Protein AF-A0A4Y2TJ39-F1 (afdb_monomer_lite)

Secondary structure (DSSP, 8-state):
--GGGSS-S--PPPPP--HHHHHHHHHTT---SS-SS--PPP-----HHHHHHHEEEEEEE-TTS-EEEEE--GGGTS--

Sequence (80 aa):
MSVLDQPKICTTLPRVRDKHLLAELENHGIVLTDIGAETSPIRLLLGADVLGRILSGRIEVLKSGISAIETSPWLEYFGK

Organism: Araneus ventricosus (NCBI:txid182803)

Radius of gyration: 15.28 Å; chains: 1; bounding box: 34×32×36 Å

Foldseek 3Di:
DDCVVDPDNDDQDDADDDPVVQVQCVVVVHHDPPDDDDGDDDPDDDDPVCVVVFFPPDWDQTPVRDIDTHGHDCCVVDPD

pLDDT: mean 79.99, std 9.96, range [44.06, 92.19]

Structure (mmCIF, N/CA/C/O backbone):
data_AF-A0A4Y2TJ39-F1
#
_entry.id   AF-A0A4Y2TJ39-F1
#
loop_
_atom_site.group_PDB
_atom_site.id
_atom_site.type_symbol
_atom_site.label_atom_id
_atom_site.label_alt_id
_atom_site.label_comp_id
_atom_site.label_asym_id
_atom_site.label_entity_id
_atom_site.label_seq_id
_atom_site.pdbx_PDB_ins_code
_atom_site.Cartn_x
_atom_site.Cartn_y
_atom_site.Cartn_z
_atom_site.occupancy
_atom_site.B_iso_or_equiv
_atom_site.auth_seq_id
_atom_site.auth_comp_id
_atom_site.auth_asym_id
_atom_site.auth_atom_id
_atom_site.pdbx_PDB_model_num
ATOM 1 N N . MET A 1 1 ? 7.531 -17.107 -23.213 1.00 57.16 1 MET A N 1
ATOM 2 C CA . MET A 1 1 ? 8.152 -16.092 -22.341 1.00 57.16 1 MET A CA 1
ATOM 3 C C . MET A 1 1 ? 7.212 -15.831 -21.184 1.00 57.16 1 MET A C 1
ATOM 5 O O . MET A 1 1 ? 6.066 -15.463 -21.414 1.00 57.16 1 MET A O 1
ATOM 9 N N . SER A 1 2 ? 7.677 -16.124 -19.976 1.00 79.25 2 SER A N 1
ATOM 10 C CA . SER A 1 2 ? 7.031 -15.801 -18.706 1.00 79.25 2 SER A CA 1
ATOM 11 C C . SER A 1 2 ? 7.091 -14.291 -18.451 1.00 79.25 2 SER A C 1
ATOM 13 O O . SER A 1 2 ? 7.981 -13.607 -18.952 1.00 79.25 2 SER A O 1
ATOM 15 N N . VAL A 1 3 ? 6.171 -13.755 -17.643 1.00 69.38 3 VAL A N 1
ATOM 16 C CA . VAL A 1 3 ? 6.242 -12.365 -17.146 1.00 69.38 3 VAL A CA 1
ATOM 17 C C . VAL A 1 3 ? 7.562 -12.117 -16.408 1.00 69.38 3 VAL A C 1
ATOM 19 O O . VAL A 1 3 ? 8.115 -11.028 -16.501 1.00 69.38 3 VAL A O 1
ATOM 22 N N . LEU A 1 4 ? 8.108 -13.146 -15.754 1.00 71.44 4 LEU A N 1
ATOM 23 C CA . LEU A 1 4 ? 9.394 -13.076 -15.057 1.00 71.44 4 LEU A CA 1
ATOM 24 C C . LEU A 1 4 ? 10.599 -12.946 -16.003 1.00 71.44 4 LEU A C 1
ATOM 26 O O . LEU A 1 4 ? 11.659 -12.517 -15.563 1.00 71.44 4 LEU A O 1
ATOM 30 N N . ASP A 1 5 ? 10.438 -13.260 -17.293 1.00 80.50 5 ASP A N 1
ATOM 31 C CA . ASP A 1 5 ? 11.505 -13.128 -18.294 1.00 80.50 5 ASP A CA 1
ATOM 32 C C . ASP A 1 5 ? 11.627 -11.682 -18.818 1.00 80.50 5 ASP A C 1
ATOM 34 O O . ASP A 1 5 ? 12.483 -11.386 -19.654 1.00 80.50 5 ASP A O 1
ATOM 38 N N . GLN A 1 6 ? 10.749 -10.771 -18.375 1.00 81.56 6 GLN A N 1
ATOM 39 C CA . GLN A 1 6 ? 10.749 -9.381 -18.818 1.00 81.56 6 GLN A CA 1
ATOM 40 C C . GLN A 1 6 ? 11.690 -8.534 -17.950 1.00 81.56 6 GLN A C 1
ATOM 42 O O . GLN A 1 6 ? 11.541 -8.509 -16.728 1.00 81.56 6 GLN A O 1
ATOM 47 N N . PRO A 1 7 ? 12.590 -7.735 -18.554 1.00 75.06 7 PRO A N 1
ATOM 48 C CA . PRO A 1 7 ? 13.486 -6.848 -17.806 1.00 75.06 7 PRO A CA 1
ATOM 49 C C . PRO A 1 7 ? 12.735 -5.740 -17.048 1.00 75.06 7 PRO A C 1
ATOM 51 O O . PRO A 1 7 ? 13.291 -5.111 -16.151 1.00 75.06 7 PRO A O 1
ATOM 54 N N . LYS A 1 8 ? 11.470 -5.487 -17.404 1.00 77.56 8 LYS A N 1
ATOM 55 C CA . LYS A 1 8 ? 10.583 -4.545 -16.727 1.00 77.56 8 LYS A CA 1
ATOM 56 C C . LYS A 1 8 ? 9.185 -5.143 -16.624 1.00 77.56 8 LYS A C 1
ATOM 58 O O . LYS A 1 8 ? 8.467 -5.212 -17.612 1.00 77.56 8 LYS A O 1
ATOM 63 N N . ILE A 1 9 ? 8.805 -5.518 -15.410 1.00 78.19 9 ILE A N 1
ATOM 64 C CA . ILE A 1 9 ? 7.498 -6.117 -15.097 1.00 78.19 9 ILE A CA 1
ATOM 65 C C . ILE A 1 9 ? 6.433 -5.093 -14.687 1.00 78.19 9 ILE A C 1
ATOM 67 O O . ILE A 1 9 ? 5.246 -5.403 -14.709 1.00 78.19 9 ILE A O 1
ATOM 71 N N . CYS A 1 10 ? 6.827 -3.861 -14.347 1.00 74.38 10 CYS A N 1
ATOM 72 C CA . CYS A 1 10 ? 5.901 -2.768 -14.040 1.00 74.38 10 CYS A CA 1
ATOM 73 C C . CYS A 1 10 ? 6.362 -1.448 -14.666 1.00 74.38 10 CYS A C 1
ATOM 75 O O . CYS A 1 10 ? 7.555 -1.140 -14.714 1.00 74.38 10 CYS A O 1
ATOM 77 N N . THR A 1 11 ? 5.405 -0.644 -15.130 1.00 74.94 11 THR A N 1
ATOM 78 C CA . THR A 1 11 ? 5.611 0.770 -15.471 1.00 74.94 11 THR A CA 1
ATOM 79 C C . THR A 1 11 ? 5.613 1.628 -14.203 1.00 74.94 11 THR A C 1
ATOM 81 O O . THR A 1 11 ? 5.520 1.112 -13.090 1.00 74.94 11 THR A O 1
ATOM 84 N N . THR A 1 12 ? 5.789 2.942 -14.347 1.00 74.31 12 THR A N 1
ATOM 85 C CA . THR A 1 12 ? 5.725 3.867 -13.211 1.00 74.31 12 THR A CA 1
ATOM 86 C C . THR A 1 12 ? 4.373 3.736 -12.514 1.00 74.31 12 THR A C 1
ATOM 88 O O . THR A 1 12 ? 3.335 3.953 -13.139 1.00 74.31 12 THR A O 1
ATOM 91 N N . LEU A 1 13 ? 4.386 3.384 -11.228 1.00 76.38 13 LEU A N 1
ATOM 92 C CA . LEU A 1 13 ? 3.167 3.288 -10.437 1.00 76.38 13 LEU A CA 1
ATOM 93 C C . LEU A 1 13 ? 2.686 4.691 -10.039 1.00 76.38 13 LEU A C 1
ATOM 95 O O . LEU A 1 13 ? 3.504 5.529 -9.640 1.00 76.38 13 LEU A O 1
ATOM 99 N N . PRO A 1 14 ? 1.375 4.974 -10.136 1.00 76.81 14 PRO A N 1
ATOM 100 C CA . PRO A 1 14 ? 0.826 6.217 -9.625 1.00 76.81 14 PRO A CA 1
ATOM 101 C C . PRO A 1 14 ? 1.003 6.264 -8.104 1.00 76.81 14 PRO A C 1
ATOM 103 O O . PRO A 1 14 ? 0.678 5.316 -7.395 1.00 76.81 14 PRO A O 1
ATOM 106 N N . ARG A 1 15 ? 1.527 7.384 -7.606 1.00 78.38 15 ARG A N 1
ATOM 107 C CA . ARG A 1 15 ? 1.717 7.620 -6.170 1.00 78.38 15 ARG A CA 1
ATOM 108 C C . ARG A 1 15 ? 0.418 8.093 -5.532 1.00 78.38 15 ARG A C 1
ATOM 110 O O . ARG A 1 15 ? -0.380 8.774 -6.182 1.00 78.38 15 ARG A O 1
ATOM 117 N N . VAL A 1 16 ? 0.244 7.796 -4.247 1.00 82.25 16 VAL A N 1
ATOM 118 C CA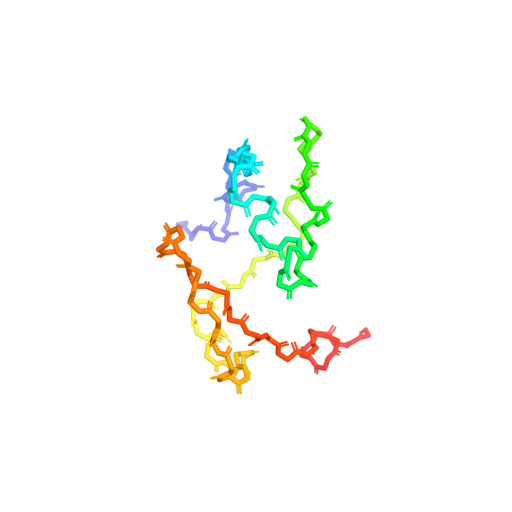 . VAL A 1 16 ? -0.873 8.325 -3.457 1.00 82.25 16 VAL A CA 1
ATOM 119 C C . VAL A 1 16 ? -0.716 9.842 -3.338 1.00 82.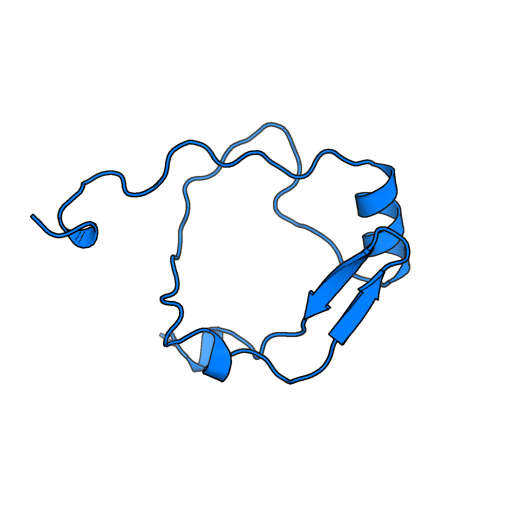25 16 VAL A C 1
ATOM 121 O O . VAL A 1 16 ? 0.307 10.342 -2.874 1.00 82.25 16 VAL A O 1
ATOM 124 N N . ARG A 1 17 ? -1.720 10.586 -3.810 1.00 82.69 17 ARG A N 1
ATOM 125 C CA . ARG A 1 17 ? -1.741 12.063 -3.801 1.00 82.69 17 ARG A CA 1
ATOM 126 C C . ARG A 1 17 ? -2.946 12.648 -3.071 1.00 82.69 17 ARG A C 1
ATOM 128 O O . ARG A 1 17 ? -3.042 13.866 -2.939 1.00 82.69 17 ARG A O 1
ATOM 135 N N . ASP A 1 18 ? -3.871 11.798 -2.637 1.00 87.38 18 ASP A N 1
ATOM 136 C CA . ASP A 1 18 ? -5.074 12.229 -1.942 1.00 87.38 18 ASP A CA 1
ATOM 137 C C . ASP A 1 18 ? -4.710 12.724 -0.538 1.00 87.38 18 ASP A C 1
ATOM 139 O O . ASP A 1 18 ? -4.340 11.952 0.344 1.00 87.38 18 ASP A O 1
ATOM 143 N N . LYS A 1 19 ? -4.804 14.039 -0.342 1.00 87.81 19 LYS A N 1
ATOM 144 C CA . LYS A 1 19 ? -4.460 14.688 0.925 1.00 87.81 19 LYS A CA 1
ATOM 145 C C . LYS A 1 19 ? -5.410 14.308 2.059 1.00 87.81 19 LYS A C 1
ATOM 147 O O . LYS A 1 19 ? -4.976 14.288 3.206 1.00 87.81 19 LYS A O 1
ATOM 152 N N . HIS A 1 20 ? -6.678 14.022 1.759 1.00 90.06 20 HIS A N 1
ATOM 153 C CA . HIS A 1 20 ? -7.645 13.609 2.773 1.00 90.06 20 HIS A CA 1
ATOM 154 C C . HIS A 1 20 ? -7.333 12.201 3.265 1.00 90.06 20 HIS A C 1
ATOM 156 O O . HIS A 1 20 ? -7.321 11.974 4.471 1.00 90.06 20 HIS A O 1
ATOM 162 N N . LEU A 1 21 ? -6.999 11.295 2.345 1.00 88.06 21 LEU A N 1
ATOM 163 C CA . LEU A 1 21 ? -6.542 9.952 2.691 1.00 88.06 21 LEU A CA 1
ATOM 164 C C . LEU A 1 21 ? -5.248 9.986 3.511 1.00 88.06 21 LEU A C 1
ATOM 166 O O . LEU A 1 21 ? -5.145 9.291 4.515 1.00 88.06 21 LEU A O 1
ATOM 170 N N . LEU A 1 22 ? -4.268 10.800 3.107 1.00 88.38 22 LEU A N 1
ATOM 171 C CA . LEU A 1 22 ? -3.004 10.930 3.840 1.00 88.38 22 LEU A CA 1
ATOM 172 C C . LEU A 1 22 ? -3.227 11.435 5.272 1.00 88.38 22 LEU A C 1
ATOM 174 O O . LEU A 1 22 ? -2.703 10.842 6.208 1.00 88.38 22 LEU A O 1
ATOM 178 N N . ALA A 1 23 ? -4.060 12.464 5.451 1.00 89.88 23 ALA A N 1
ATOM 179 C CA . ALA A 1 23 ? -4.404 12.972 6.778 1.00 89.88 23 ALA A CA 1
ATOM 180 C C . ALA A 1 23 ? -5.184 11.944 7.617 1.00 89.88 23 ALA A C 1
ATOM 182 O O . ALA A 1 23 ? -5.003 11.851 8.829 1.00 89.88 23 ALA A O 1
ATOM 183 N N . GLU A 1 24 ? -6.062 11.160 6.986 1.00 92.19 24 GLU A N 1
ATOM 184 C CA . GLU A 1 24 ? -6.770 10.076 7.661 1.00 92.19 24 GLU A CA 1
ATOM 185 C C . GLU A 1 24 ? -5.802 8.987 8.136 1.00 92.19 24 GLU A C 1
ATOM 187 O O . GLU A 1 24 ? -5.873 8.590 9.296 1.00 92.19 24 GLU A O 1
ATOM 192 N N . LEU A 1 25 ? -4.875 8.545 7.284 1.00 88.69 25 LEU A N 1
ATOM 193 C CA . LEU A 1 25 ? -3.846 7.565 7.639 1.00 88.69 25 LEU A CA 1
ATOM 194 C C . LEU A 1 25 ? -2.984 8.057 8.809 1.00 88.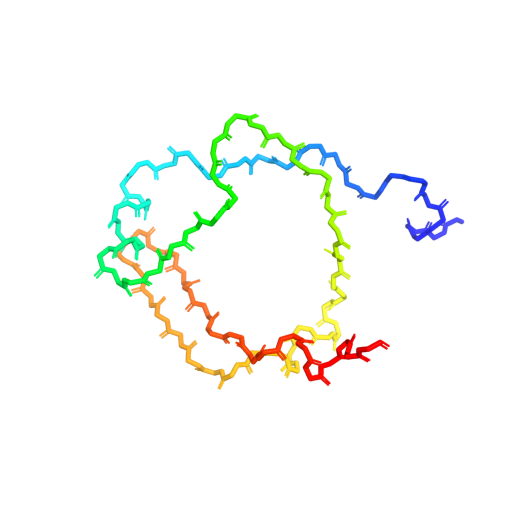69 25 LEU A C 1
ATOM 196 O O . LEU A 1 25 ? -2.823 7.335 9.793 1.00 88.69 25 LEU A O 1
ATOM 200 N N . GLU A 1 26 ? -2.510 9.304 8.751 1.00 89.56 26 GLU A N 1
ATOM 201 C CA . GLU A 1 26 ? -1.714 9.915 9.822 1.00 89.56 26 GLU A CA 1
ATOM 202 C C . GLU A 1 26 ? -2.475 9.961 11.157 1.00 89.56 26 GLU A C 1
ATOM 204 O O . GLU A 1 26 ? -1.904 9.630 12.197 1.00 89.56 26 GLU A O 1
ATOM 209 N N . ASN A 1 27 ? -3.776 10.278 11.141 1.00 91.31 27 ASN A N 1
ATOM 210 C CA . ASN A 1 27 ? -4.623 10.262 12.342 1.00 91.31 27 ASN A CA 1
ATOM 211 C C . ASN A 1 27 ? -4.763 8.866 12.972 1.00 91.31 27 ASN A C 1
ATOM 213 O O . ASN A 1 27 ? -4.999 8.767 14.175 1.00 91.31 27 ASN A O 1
ATOM 217 N N . HIS A 1 28 ? -4.609 7.799 12.184 1.00 87.50 28 HIS A N 1
ATOM 218 C CA . HIS A 1 28 ? -4.592 6.414 12.668 1.00 87.50 28 HIS A CA 1
ATOM 219 C C . HIS A 1 28 ? -3.167 5.922 12.987 1.00 87.50 28 HIS A C 1
ATOM 221 O O . HIS A 1 28 ? -2.960 4.738 13.244 1.00 87.50 28 HIS A O 1
ATOM 227 N N . GLY A 1 29 ? -2.167 6.813 12.980 1.00 87.81 29 GLY A N 1
ATOM 228 C CA . GLY A 1 29 ? -0.766 6.470 13.233 1.00 87.81 29 GLY A CA 1
ATOM 229 C C . GLY A 1 29 ? -0.084 5.736 12.074 1.00 87.81 29 GLY A C 1
ATOM 230 O O . GLY A 1 29 ? 0.986 5.158 12.264 1.00 87.81 29 GLY A O 1
ATOM 231 N N . ILE A 1 30 ? -0.679 5.747 10.878 1.00 86.44 30 ILE A N 1
ATOM 232 C CA . ILE A 1 30 ? -0.151 5.094 9.679 1.00 86.44 30 ILE A CA 1
ATOM 233 C C . ILE A 1 30 ? 0.563 6.143 8.825 1.00 86.44 30 ILE A C 1
ATOM 235 O O . ILE A 1 30 ? -0.060 7.037 8.261 1.00 86.44 30 ILE A O 1
ATOM 239 N N . VAL A 1 31 ? 1.884 6.018 8.694 1.00 84.25 31 VAL A N 1
ATOM 240 C CA . VAL A 1 31 ? 2.706 6.948 7.907 1.00 84.25 31 VAL A CA 1
ATOM 241 C C . VAL A 1 31 ? 3.189 6.267 6.634 1.00 84.25 31 VAL A C 1
ATOM 243 O O . VAL A 1 31 ? 3.880 5.247 6.679 1.00 84.25 31 VAL A O 1
ATOM 246 N N . LEU A 1 32 ? 2.864 6.856 5.483 1.00 83.44 32 LEU A N 1
ATOM 247 C CA . LEU A 1 32 ? 3.405 6.423 4.199 1.00 83.44 32 LEU A CA 1
ATOM 248 C C . LEU A 1 32 ? 4.772 7.073 3.966 1.00 83.44 32 LEU A C 1
ATOM 250 O O . LEU A 1 32 ? 4.905 8.293 3.953 1.00 83.44 32 LEU A O 1
ATOM 254 N N . THR A 1 33 ? 5.795 6.252 3.745 1.00 79.00 33 THR A N 1
ATOM 255 C CA . THR A 1 33 ? 7.161 6.721 3.444 1.00 79.00 33 THR A CA 1
ATOM 256 C C . THR A 1 33 ? 7.406 6.903 1.947 1.00 79.00 33 THR A C 1
ATOM 258 O O . THR A 1 33 ? 8.380 7.534 1.542 1.00 79.00 33 THR A O 1
ATOM 261 N N . ASP A 1 34 ? 6.503 6.386 1.113 1.00 76.19 34 ASP A N 1
ATOM 262 C CA . ASP A 1 34 ? 6.544 6.472 -0.342 1.00 76.19 34 ASP A CA 1
ATOM 263 C C . ASP A 1 34 ? 5.582 7.565 -0.864 1.00 76.19 34 ASP A C 1
ATOM 265 O O . ASP A 1 34 ? 4.817 7.422 -1.808 1.00 76.19 34 ASP A O 1
ATOM 269 N N . ILE A 1 35 ? 5.669 8.759 -0.290 1.00 77.06 35 ILE A N 1
ATOM 270 C CA . ILE A 1 35 ? 4.935 9.940 -0.773 1.00 77.06 35 ILE A CA 1
ATOM 271 C C . ILE A 1 35 ? 5.861 10.874 -1.571 1.00 77.06 35 ILE A C 1
ATOM 273 O O . ILE A 1 35 ? 7.082 10.770 -1.482 1.00 77.06 35 ILE A O 1
ATOM 277 N N . GLY A 1 36 ? 5.304 11.748 -2.416 1.00 73.25 36 GLY A N 1
ATOM 278 C CA . GLY A 1 36 ? 6.075 12.761 -3.163 1.00 73.25 36 GLY A CA 1
ATOM 279 C C . GLY A 1 36 ? 6.257 12.507 -4.668 1.00 73.25 36 GLY A C 1
ATOM 280 O O . GLY A 1 36 ? 5.647 11.606 -5.244 1.00 73.25 36 GLY A O 1
ATOM 281 N N . ALA A 1 37 ? 7.051 13.375 -5.311 1.00 70.19 37 ALA A N 1
ATOM 282 C CA . ALA A 1 37 ? 7.261 13.401 -6.766 1.00 70.19 37 ALA A CA 1
ATOM 283 C C . ALA A 1 37 ? 8.313 12.393 -7.260 1.00 70.19 37 ALA A C 1
ATOM 285 O O . ALA A 1 37 ? 8.246 11.957 -8.408 1.00 70.19 37 ALA A O 1
ATOM 286 N N . GLU A 1 38 ? 9.247 12.007 -6.391 1.00 73.56 38 GLU A N 1
ATOM 287 C CA . GLU A 1 38 ? 10.303 11.049 -6.706 1.00 73.56 38 GLU A CA 1
ATOM 288 C C . GLU A 1 38 ? 9.737 9.629 -6.821 1.00 73.56 38 GLU A C 1
ATOM 290 O O . GLU A 1 38 ? 9.091 9.113 -5.904 1.00 73.56 38 GLU A O 1
ATOM 295 N N . THR A 1 39 ? 9.996 8.978 -7.955 1.00 70.06 39 THR A N 1
ATOM 296 C CA . THR A 1 39 ? 9.569 7.600 -8.214 1.00 70.06 39 THR A CA 1
ATOM 297 C C . THR A 1 39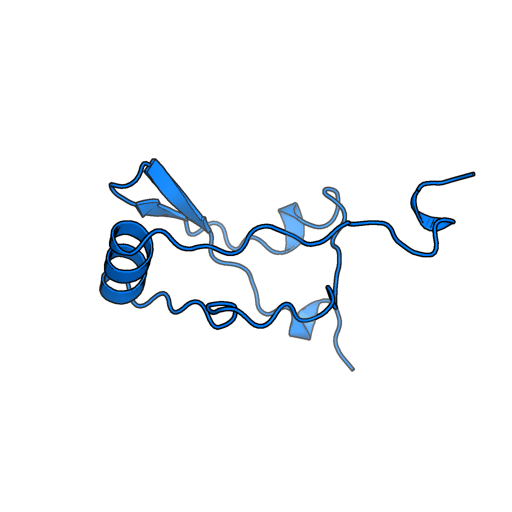 ? 10.753 6.655 -8.058 1.00 70.06 39 THR A C 1
ATOM 299 O O . THR A 1 39 ? 11.508 6.427 -9.006 1.00 70.06 39 THR A O 1
ATOM 302 N N . SER A 1 40 ? 10.923 6.090 -6.863 1.00 72.00 40 SER A N 1
ATOM 303 C CA . SER A 1 40 ? 11.916 5.036 -6.641 1.00 72.00 40 SER A CA 1
ATOM 304 C C . SER A 1 40 ? 11.522 3.750 -7.383 1.00 72.00 40 SER A C 1
ATOM 306 O O . SER A 1 40 ? 10.333 3.422 -7.440 1.00 72.00 40 SER A O 1
ATOM 308 N N . PRO A 1 41 ? 12.486 2.981 -7.922 1.00 74.12 41 PRO A N 1
ATOM 309 C CA . PRO A 1 41 ? 12.209 1.665 -8.486 1.00 74.12 41 PRO A CA 1
ATOM 310 C C . PRO A 1 41 ? 11.568 0.720 -7.461 1.00 74.12 41 PRO A C 1
ATOM 312 O O . PRO A 1 41 ? 11.888 0.763 -6.270 1.00 74.12 41 PRO A O 1
ATOM 315 N N . ILE A 1 42 ? 10.698 -0.174 -7.936 1.00 77.12 42 ILE A N 1
ATOM 316 C CA . ILE A 1 42 ? 10.146 -1.259 -7.118 1.00 77.12 42 ILE A CA 1
ATOM 317 C C . ILE A 1 42 ? 11.299 -2.171 -6.688 1.00 77.12 42 ILE A C 1
ATOM 319 O O . ILE A 1 42 ? 12.014 -2.706 -7.531 1.00 77.12 42 ILE A O 1
ATOM 323 N N . ARG A 1 43 ? 11.479 -2.346 -5.374 1.00 75.12 43 ARG A N 1
ATOM 324 C CA . ARG A 1 43 ? 12.548 -3.191 -4.808 1.00 75.12 43 ARG A CA 1
ATOM 325 C C . ARG A 1 43 ? 12.122 -4.637 -4.560 1.00 75.12 43 ARG A C 1
ATOM 327 O O . ARG A 1 43 ? 12.979 -5.503 -4.450 1.00 75.12 43 ARG A O 1
ATOM 334 N N . LEU A 1 44 ? 10.820 -4.883 -4.438 1.00 77.69 44 LEU A N 1
ATOM 335 C CA . LEU A 1 44 ? 10.252 -6.181 -4.084 1.00 77.69 44 LEU A CA 1
ATOM 336 C C . LEU A 1 44 ? 8.883 -6.339 -4.749 1.00 77.69 44 LEU A C 1
ATOM 338 O O . LEU A 1 44 ? 8.062 -5.426 -4.678 1.00 77.69 44 LEU A O 1
ATOM 342 N N . LEU A 1 45 ? 8.638 -7.499 -5.359 1.00 81.00 45 LEU A N 1
ATOM 343 C CA . LEU A 1 45 ? 7.306 -7.934 -5.773 1.00 81.00 45 LEU A CA 1
ATOM 344 C C . LEU A 1 45 ? 6.986 -9.265 -5.115 1.00 81.00 45 LEU A C 1
ATOM 346 O O . LEU A 1 45 ? 7.834 -10.151 -5.040 1.00 81.00 45 LEU A O 1
ATOM 350 N N . LEU A 1 46 ? 5.750 -9.388 -4.652 1.00 82.25 46 LEU A N 1
ATOM 351 C CA . LEU A 1 46 ? 5.265 -10.554 -3.935 1.00 82.25 46 LEU A CA 1
ATOM 352 C C . LEU A 1 46 ? 4.196 -11.234 -4.773 1.00 82.25 46 LEU A C 1
ATOM 354 O O . LEU A 1 46 ? 3.277 -10.579 -5.268 1.00 82.25 46 LEU A O 1
ATOM 358 N N . GLY A 1 47 ? 4.317 -12.549 -4.920 1.00 83.81 47 GLY A N 1
ATOM 359 C CA . GLY A 1 47 ? 3.263 -13.358 -5.509 1.00 83.81 47 GLY A CA 1
ATOM 360 C C . GLY A 1 47 ? 2.036 -13.413 -4.596 1.00 83.81 47 GLY A C 1
ATOM 361 O O . GLY A 1 47 ? 2.140 -13.331 -3.368 1.00 83.81 47 GLY A O 1
ATOM 362 N N . ALA A 1 48 ? 0.853 -13.558 -5.194 1.00 85.56 48 ALA A N 1
ATOM 363 C CA . ALA A 1 48 ? -0.399 -13.689 -4.447 1.00 85.56 48 ALA A CA 1
ATOM 364 C C . ALA A 1 48 ? -0.419 -14.939 -3.541 1.00 85.56 48 ALA A C 1
ATOM 366 O O . ALA A 1 48 ? -1.087 -14.950 -2.511 1.00 85.56 48 ALA A O 1
ATOM 367 N N . ASP A 1 49 ? 0.360 -15.962 -3.892 1.00 85.81 49 ASP A N 1
ATOM 368 C CA . ASP A 1 49 ? 0.606 -17.178 -3.114 1.00 85.81 49 ASP A CA 1
ATOM 369 C C . ASP A 1 49 ? 1.374 -16.926 -1.802 1.00 85.81 49 ASP A C 1
ATOM 371 O O . ASP A 1 49 ? 1.278 -17.719 -0.861 1.00 85.81 49 ASP A O 1
ATOM 375 N N . VAL A 1 50 ? 2.095 -15.804 -1.709 1.00 84.62 50 VAL A N 1
ATOM 376 C CA . VAL A 1 50 ? 2.831 -15.382 -0.506 1.00 84.62 50 VAL A CA 1
ATOM 377 C C . VAL A 1 50 ? 2.010 -14.418 0.355 1.00 84.62 50 VAL A C 1
ATOM 379 O O . VAL A 1 50 ? 2.182 -14.403 1.574 1.00 84.62 50 VAL A O 1
ATOM 382 N N . LEU A 1 51 ? 1.077 -13.663 -0.243 1.00 84.31 51 LEU A N 1
ATOM 383 C CA . LEU A 1 51 ? 0.297 -12.623 0.441 1.00 84.31 51 LEU A CA 1
ATOM 384 C C . LEU A 1 51 ? -0.401 -13.148 1.704 1.00 84.31 51 LEU A C 1
ATOM 386 O O . LEU A 1 51 ? -0.328 -12.523 2.752 1.00 84.31 51 LEU A O 1
ATOM 390 N N . GLY A 1 52 ? -1.020 -14.328 1.649 1.00 83.81 52 GLY A N 1
ATOM 391 C CA . GLY A 1 52 ? -1.734 -14.886 2.804 1.00 83.81 52 GLY A CA 1
ATOM 392 C C . GLY A 1 52 ? -0.851 -15.195 4.021 1.00 83.81 52 GLY A C 1
ATOM 393 O O . GLY A 1 52 ? -1.367 -15.293 5.127 1.00 83.81 52 GLY A O 1
ATOM 394 N N . ARG A 1 53 ? 0.470 -15.338 3.845 1.00 86.06 53 ARG A N 1
ATOM 395 C CA . ARG A 1 53 ? 1.404 -15.689 4.933 1.00 86.06 53 ARG A CA 1
ATOM 396 C C . ARG A 1 53 ? 1.848 -14.483 5.752 1.00 86.06 53 ARG A C 1
ATOM 398 O O . ARG A 1 53 ? 2.245 -14.626 6.902 1.00 86.06 53 ARG A O 1
ATOM 405 N N . ILE A 1 54 ? 1.813 -13.305 5.146 1.00 86.88 54 ILE A N 1
ATOM 406 C CA . ILE A 1 54 ? 2.346 -12.083 5.746 1.00 86.88 54 ILE A CA 1
ATOM 407 C C . ILE A 1 54 ? 1.274 -11.248 6.441 1.00 86.88 54 ILE A C 1
ATOM 409 O O . ILE A 1 54 ? 1.632 -10.362 7.199 1.00 86.88 54 ILE A O 1
ATOM 413 N N . LEU A 1 55 ? -0.016 -11.477 6.186 1.00 89.06 55 LEU A N 1
ATOM 414 C CA . LEU A 1 55 ? -1.092 -10.716 6.822 1.00 89.06 55 LEU A CA 1
ATOM 415 C C . LEU A 1 55 ? -1.299 -11.240 8.248 1.00 89.06 55 LEU A C 1
ATOM 417 O O . LEU A 1 55 ? -1.520 -12.434 8.437 1.00 89.06 55 LEU A O 1
ATOM 421 N N . SER A 1 56 ? -1.255 -10.361 9.250 1.00 83.69 56 SER A N 1
ATOM 422 C CA . SER A 1 56 ? -1.431 -10.741 10.664 1.00 83.69 56 SER A CA 1
ATOM 423 C C . SER A 1 56 ? -2.906 -10.868 11.079 1.00 83.69 56 SER A C 1
ATOM 425 O O . SER A 1 56 ? -3.212 -11.351 12.168 1.00 83.69 56 SER A O 1
ATOM 427 N N . GLY A 1 57 ? -3.830 -10.422 10.218 1.00 83.12 57 GLY A N 1
ATOM 428 C CA . GLY A 1 57 ? -5.279 -10.467 10.431 1.00 83.12 57 GLY A CA 1
ATOM 429 C C . GLY A 1 57 ? -5.881 -9.210 11.066 1.00 83.12 57 GLY A C 1
ATOM 430 O O . GLY A 1 57 ? -7.105 -9.107 11.128 1.00 83.12 57 GLY A O 1
ATOM 431 N N . ARG A 1 58 ? -5.070 -8.232 11.497 1.00 87.62 58 ARG A N 1
ATOM 432 C CA . ARG A 1 58 ? -5.600 -6.922 11.910 1.00 87.62 58 ARG A CA 1
ATOM 433 C C . ARG A 1 58 ? -5.930 -6.077 10.686 1.00 87.62 58 ARG A C 1
ATOM 435 O O . ARG A 1 58 ? -5.086 -5.896 9.810 1.00 87.62 58 ARG A O 1
ATOM 442 N N . ILE A 1 59 ? -7.15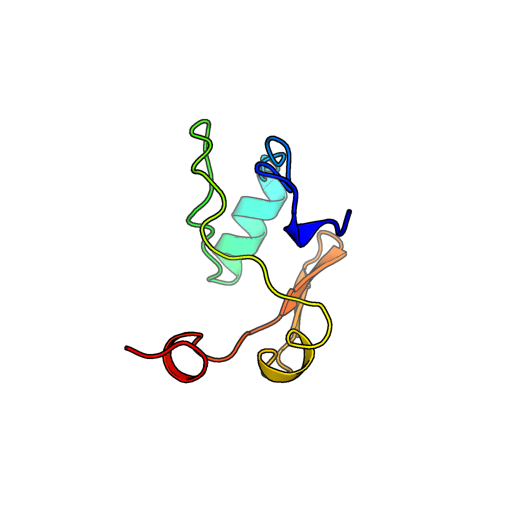4 -5.563 10.650 1.00 89.94 59 ILE A N 1
ATOM 443 C CA . ILE A 1 59 ? -7.686 -4.746 9.560 1.00 89.94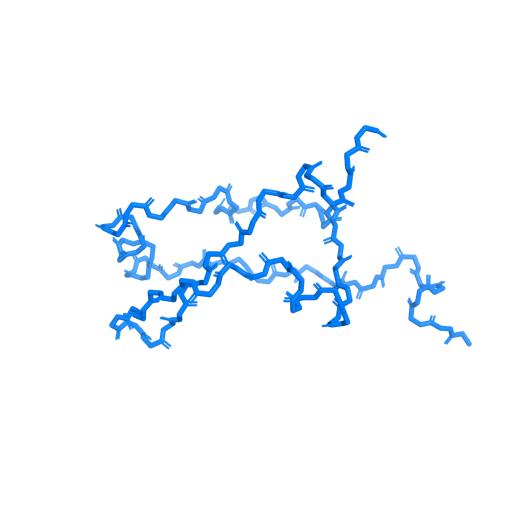 59 ILE A CA 1
ATOM 444 C C . ILE A 1 59 ? -8.246 -3.461 10.164 1.00 89.94 59 ILE A C 1
ATOM 446 O O . ILE A 1 59 ? -9.096 -3.528 11.048 1.00 89.94 59 ILE A O 1
ATOM 450 N N . GLU A 1 60 ? -7.800 -2.319 9.653 1.00 87.81 60 GLU A N 1
ATOM 451 C CA . GLU A 1 60 ? -8.351 -1.000 9.953 1.00 87.81 60 GLU A CA 1
ATOM 452 C C . GLU A 1 60 ? -9.095 -0.488 8.717 1.00 87.81 60 GLU A C 1
ATOM 454 O O . GLU A 1 60 ? -8.492 -0.282 7.660 1.00 87.81 60 GLU A O 1
ATOM 459 N N . VAL A 1 61 ? -10.414 -0.312 8.824 1.00 90.25 61 VAL A N 1
ATOM 460 C CA . VAL A 1 61 ? -11.250 0.194 7.725 1.00 90.25 61 VAL A CA 1
ATOM 461 C C . VAL A 1 61 ? -11.407 1.703 7.869 1.00 90.25 61 VAL A C 1
ATOM 463 O O . VAL A 1 61 ? -12.037 2.188 8.805 1.00 90.25 61 VAL A O 1
ATOM 466 N N . LEU A 1 62 ? -10.858 2.442 6.913 1.00 86.94 62 LEU A N 1
ATOM 467 C CA . LEU A 1 62 ? -10.883 3.897 6.871 1.00 86.94 62 LEU A CA 1
ATOM 468 C C . LEU A 1 62 ? -12.226 4.410 6.335 1.00 86.94 62 LEU A C 1
ATOM 470 O O . LEU A 1 62 ? -12.887 3.763 5.518 1.00 86.94 62 LEU A O 1
ATOM 474 N N . LYS A 1 63 ? -12.617 5.624 6.733 1.00 87.44 63 LYS A N 1
ATOM 475 C CA . LYS A 1 63 ? -13.837 6.299 6.256 1.00 87.44 63 LYS A CA 1
ATOM 476 C C . LYS A 1 63 ? -13.779 6.606 4.765 1.00 87.44 63 LYS A C 1
ATOM 478 O O . LYS A 1 63 ? -14.822 6.671 4.121 1.00 87.44 63 LYS A O 1
ATOM 483 N N . SER A 1 64 ? -12.576 6.755 4.212 1.00 85.31 64 SER A N 1
ATOM 484 C CA . SER A 1 64 ? -12.329 6.828 2.766 1.00 85.31 64 SER A CA 1
ATOM 485 C C . SER A 1 64 ? -12.711 5.553 1.994 1.00 85.31 64 SER A C 1
ATOM 487 O O . SER A 1 64 ? -12.699 5.566 0.766 1.00 85.31 64 SER A O 1
ATOM 489 N N . GLY A 1 65 ? -13.063 4.458 2.679 1.00 87.19 65 GLY A N 1
ATOM 490 C CA . GLY A 1 65 ? -13.415 3.172 2.069 1.00 87.19 65 GLY A CA 1
ATOM 491 C C . GLY A 1 65 ? -12.207 2.277 1.775 1.00 87.19 65 GLY A C 1
ATOM 492 O O . GLY A 1 65 ? -12.366 1.191 1.221 1.00 87.19 65 GLY A O 1
ATOM 493 N N . ILE A 1 66 ? -11.003 2.713 2.152 1.00 87.56 66 ILE A N 1
ATOM 494 C CA . ILE A 1 66 ? -9.766 1.931 2.060 1.00 87.56 66 ILE A CA 1
ATOM 495 C C . ILE A 1 66 ? -9.591 1.113 3.340 1.00 87.56 66 ILE A C 1
ATOM 497 O O . ILE A 1 66 ? -9.983 1.540 4.418 1.00 87.56 66 ILE A O 1
ATOM 501 N N . SER A 1 67 ? -8.996 -0.074 3.233 1.00 89.69 67 SER A N 1
ATOM 502 C CA . SER A 1 67 ? -8.614 -0.879 4.397 1.00 89.69 67 SER A CA 1
ATOM 503 C C . SER A 1 67 ? -7.098 -0.983 4.489 1.00 89.69 67 SER A C 1
ATOM 505 O O . SER A 1 67 ? -6.446 -1.379 3.522 1.00 89.69 67 SER A O 1
ATOM 507 N N . ALA A 1 68 ? -6.540 -0.645 5.648 1.00 88.00 68 ALA A N 1
ATOM 508 C CA . ALA A 1 68 ? -5.162 -0.956 5.990 1.00 88.00 68 ALA A CA 1
ATOM 509 C C . ALA A 1 68 ? -5.127 -2.327 6.672 1.00 88.00 68 ALA A C 1
ATOM 511 O O . ALA A 1 68 ? -5.911 -2.593 7.580 1.00 88.00 68 ALA A O 1
ATOM 512 N N . ILE A 1 69 ? -4.237 -3.211 6.226 1.00 89.81 69 ILE A N 1
ATOM 513 C CA . ILE A 1 69 ? -4.074 -4.545 6.808 1.00 89.81 69 ILE A CA 1
ATOM 514 C C . ILE A 1 69 ? -2.665 -4.635 7.369 1.00 89.81 69 ILE A C 1
ATOM 516 O O . ILE A 1 69 ? -1.694 -4.343 6.670 1.00 89.81 69 ILE A O 1
ATOM 520 N N . GLU A 1 70 ? -2.556 -5.022 8.634 1.00 88.69 70 GLU A N 1
ATOM 521 C CA . GLU A 1 70 ? -1.263 -5.212 9.275 1.00 88.69 70 GLU A CA 1
ATOM 522 C C . GLU A 1 70 ? -0.555 -6.436 8.678 1.00 88.69 70 GLU A C 1
ATOM 524 O O . GLU A 1 70 ? -1.144 -7.503 8.465 1.00 88.69 70 GLU A O 1
ATOM 529 N N . THR A 1 71 ? 0.736 -6.265 8.406 1.00 87.75 71 THR A N 1
ATOM 530 C CA . THR A 1 71 ? 1.618 -7.331 7.938 1.00 87.75 71 THR A CA 1
ATOM 531 C C . THR A 1 71 ? 2.636 -7.684 9.014 1.00 87.75 71 THR A C 1
ATOM 533 O O . THR A 1 71 ? 3.181 -6.788 9.660 1.00 87.75 71 THR A O 1
ATOM 536 N N . SER A 1 72 ? 2.969 -8.964 9.151 1.00 85.88 72 SER A N 1
ATOM 537 C CA . SER A 1 72 ? 4.106 -9.419 9.945 1.00 85.88 72 SER A CA 1
ATOM 538 C C . SER A 1 72 ? 5.425 -8.837 9.413 1.00 85.88 72 SER A C 1
ATOM 540 O O . SER A 1 72 ? 5.545 -8.568 8.212 1.00 85.88 72 SER A O 1
ATOM 542 N N . PRO A 1 73 ? 6.444 -8.658 10.272 1.00 75.00 73 PRO A N 1
ATOM 543 C CA . PRO A 1 73 ? 7.743 -8.147 9.855 1.00 75.00 73 PRO A CA 1
ATOM 544 C C . PRO A 1 73 ? 8.361 -8.984 8.727 1.00 75.00 73 PRO A C 1
ATOM 546 O O . PRO A 1 73 ? 8.684 -10.158 8.883 1.00 75.00 73 PRO A O 1
ATOM 549 N N . TRP A 1 74 ? 8.600 -8.340 7.586 1.00 68.31 74 TRP A N 1
ATOM 550 C CA . TRP A 1 74 ? 9.192 -8.949 6.388 1.00 68.31 74 TRP A CA 1
ATOM 551 C C . TRP A 1 74 ? 10.576 -9.571 6.615 1.00 68.31 74 TRP A C 1
ATOM 553 O O . TRP A 1 74 ? 10.975 -10.480 5.889 1.00 68.31 74 TRP A O 1
ATOM 563 N N . LEU A 1 75 ? 11.296 -9.087 7.633 1.00 57.56 75 LEU A N 1
ATOM 564 C CA . LEU A 1 75 ? 12.611 -9.583 8.044 1.00 57.56 75 LEU A CA 1
ATOM 565 C C . LEU A 1 75 ? 12.595 -11.069 8.431 1.00 57.56 75 LEU A C 1
ATOM 567 O O . LEU A 1 75 ? 13.613 -11.731 8.264 1.00 57.56 75 LEU A O 1
ATOM 571 N N . GLU A 1 76 ? 11.466 -11.604 8.902 1.00 54.72 76 GLU A N 1
ATOM 572 C CA . GLU A 1 76 ? 11.344 -13.033 9.227 1.00 54.72 76 GLU A CA 1
ATOM 573 C C . GLU A 1 76 ? 11.193 -13.919 7.980 1.00 54.72 76 GLU A C 1
ATOM 575 O O . GLU A 1 76 ? 11.599 -15.077 8.002 1.00 54.72 76 GLU A O 1
ATOM 580 N N . TYR A 1 77 ? 10.658 -13.383 6.877 1.00 55.97 77 TYR A N 1
ATOM 581 C CA . TYR A 1 77 ? 10.385 -14.145 5.650 1.00 55.97 77 TYR A CA 1
ATOM 582 C C . TYR A 1 77 ? 11.502 -14.069 4.608 1.00 55.97 77 TYR A C 1
ATOM 584 O O . TYR A 1 77 ? 11.651 -14.983 3.800 1.00 55.97 77 TYR A O 1
ATOM 592 N N . PHE A 1 78 ? 12.280 -12.988 4.621 1.00 61.91 78 PHE A N 1
ATOM 593 C CA . PHE A 1 78 ? 13.343 -12.728 3.645 1.00 61.91 78 PHE A CA 1
ATOM 594 C C . PHE A 1 78 ? 14.709 -12.484 4.311 1.00 61.91 78 PHE A C 1
ATOM 596 O O . PHE A 1 78 ? 15.575 -11.842 3.724 1.00 61.91 78 PHE A O 1
ATOM 603 N N . GLY A 1 79 ? 14.886 -12.924 5.561 1.00 53.19 79 GLY A N 1
ATOM 604 C CA . GLY A 1 79 ? 16.029 -12.561 6.400 1.00 53.19 79 GLY A CA 1
ATOM 605 C C . GLY A 1 79 ? 17.407 -12.965 5.853 1.00 53.19 79 GLY A C 1
ATOM 606 O O . GLY A 1 79 ? 17.590 -14.111 5.462 1.00 53.19 79 GLY A O 1
ATOM 607 N N . LYS A 1 80 ? 18.358 -12.023 5.992 1.00 44.06 80 LYS A N 1
ATOM 608 C CA . LYS A 1 80 ? 19.829 -12.110 5.831 1.00 44.06 80 LYS A CA 1
ATOM 609 C C . LYS A 1 80 ? 20.386 -12.468 4.453 1.00 44.06 80 LYS A C 1
ATOM 611 O O . LYS A 1 80 ? 20.211 -13.610 3.990 1.00 44.06 80 LYS A O 1
#